Protein AF-A0A089HUB3-F1 (afdb_monomer_lite)

pLDDT: mean 80.92, std 16.19, range [44.31, 98.0]

Sequence (129 aa):
MAYTRGNLAVQQQREPKVNPRYREKTKVITRRTALPVQEKLLYLLTLALFVLVSSVLVWRYAHIYDLNKQAQNLDSEIAKAKKKIAVYQKEKQDLEQQIPAKARSWGWTSPDDEQTIFVPRNVAYTNEK

Structure (mmCIF, N/CA/C/O backbone):
data_AF-A0A089HUB3-F1
#
_entry.id   AF-A0A089HUB3-F1
#
loop_
_atom_site.group_PDB
_atom_site.id
_atom_site.type_symbol
_atom_site.label_atom_id
_atom_site.label_alt_id
_atom_site.label_comp_id
_atom_site.label_asym_id
_atom_site.label_entity_id
_atom_site.label_seq_id
_atom_site.pdbx_PDB_ins_code
_atom_site.Cartn_x
_atom_site.Cartn_y
_atom_site.Cartn_z
_atom_site.occupancy
_atom_site.B_iso_or_equiv
_atom_site.auth_seq_id
_atom_site.auth_comp_id
_atom_site.auth_asym_id
_atom_site.auth_atom_id
_atom_site.pdbx_PDB_model_num
ATOM 1 N N . MET A 1 1 ? -88.141 17.337 79.581 1.00 44.31 1 MET A N 1
ATOM 2 C CA . MET A 1 1 ? -89.441 16.803 79.122 1.00 44.31 1 MET A CA 1
ATOM 3 C C . MET A 1 1 ? -89.558 17.035 77.627 1.00 44.31 1 MET A C 1
ATOM 5 O O . MET A 1 1 ? -89.314 18.147 77.180 1.00 44.31 1 MET A O 1
ATOM 9 N N . ALA A 1 2 ? -89.832 15.968 76.879 1.00 47.94 2 ALA A N 1
ATOM 10 C CA . ALA A 1 2 ? -90.238 16.022 75.477 1.00 47.94 2 ALA A CA 1
ATOM 11 C C . ALA A 1 2 ? -91.769 16.181 75.378 1.00 47.94 2 ALA A C 1
ATOM 13 O O . ALA A 1 2 ? -92.445 16.082 76.401 1.00 47.94 2 ALA A O 1
ATOM 14 N N . TYR A 1 3 ? -92.256 16.332 74.139 1.00 50.41 3 TYR A N 1
ATOM 15 C CA . TYR A 1 3 ? -93.657 16.421 73.685 1.00 50.41 3 TYR A CA 1
ATOM 16 C C . TYR A 1 3 ? -94.234 17.852 73.768 1.00 50.41 3 TYR A C 1
ATOM 18 O O . TYR A 1 3 ? -94.130 18.513 74.786 1.00 50.41 3 TYR A O 1
ATOM 26 N N . THR A 1 4 ? -94.847 18.456 72.748 1.00 49.91 4 THR A N 1
ATOM 27 C CA . THR A 1 4 ? -95.340 17.970 71.451 1.00 49.91 4 THR A CA 1
ATOM 28 C C . THR A 1 4 ? -95.709 19.209 70.644 1.00 49.91 4 THR A C 1
ATOM 30 O O . THR A 1 4 ? -96.543 19.969 71.123 1.00 49.91 4 THR A O 1
ATOM 33 N N . ARG A 1 5 ? -95.188 19.391 69.427 1.00 55.50 5 ARG A N 1
ATOM 34 C CA . ARG A 1 5 ? -95.965 19.951 68.307 1.00 55.50 5 ARG A CA 1
ATOM 35 C C . ARG A 1 5 ? -95.431 19.362 67.010 1.00 55.50 5 ARG A C 1
ATOM 37 O O . ARG A 1 5 ? -94.308 19.637 66.600 1.00 55.50 5 ARG A O 1
ATOM 44 N N . GLY A 1 6 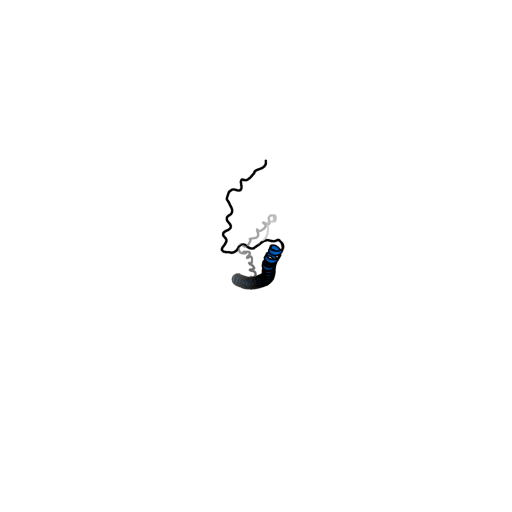? -96.243 18.495 66.415 1.00 64.56 6 GLY A N 1
ATOM 45 C CA . GLY A 1 6 ? -96.045 18.017 65.061 1.00 64.56 6 GLY A CA 1
ATOM 46 C C . GLY A 1 6 ? -96.234 19.157 64.066 1.00 64.56 6 GLY A C 1
ATOM 47 O O . GLY A 1 6 ? -97.264 19.820 64.061 1.00 64.56 6 GLY A O 1
ATOM 48 N N . ASN A 1 7 ? -95.214 19.375 63.245 1.00 60.78 7 ASN A N 1
ATOM 49 C CA . ASN A 1 7 ? -95.321 19.230 61.799 1.00 60.78 7 ASN A CA 1
ATOM 50 C C . ASN A 1 7 ? -93.907 18.911 61.292 1.00 60.78 7 ASN A C 1
ATOM 52 O O . ASN A 1 7 ? -93.035 19.773 61.211 1.00 60.78 7 ASN A O 1
ATOM 56 N N . LEU A 1 8 ? -93.648 17.625 61.066 1.00 60.78 8 LEU A N 1
ATOM 57 C CA . LEU A 1 8 ? -92.333 17.067 60.757 1.00 60.78 8 LEU A CA 1
ATOM 58 C C . LEU A 1 8 ? -92.045 17.178 59.249 1.00 60.78 8 LEU A C 1
ATOM 60 O O . LEU A 1 8 ? -91.864 16.169 58.579 1.00 60.78 8 LEU A O 1
ATOM 64 N N . ALA A 1 9 ? -92.062 18.396 58.702 1.00 62.28 9 ALA A N 1
ATOM 65 C CA . ALA A 1 9 ? -91.938 18.625 57.257 1.00 62.28 9 ALA A CA 1
ATOM 66 C C . ALA A 1 9 ? -90.794 19.569 56.859 1.00 62.28 9 ALA A C 1
ATOM 68 O O . ALA A 1 9 ? -90.838 20.157 55.788 1.00 62.28 9 ALA A O 1
ATOM 69 N N . VAL A 1 10 ? -89.750 19.694 57.683 1.00 60.06 10 VAL A N 1
ATOM 70 C CA . VAL A 1 10 ? -88.441 20.197 57.238 1.00 60.06 10 VAL A CA 1
ATOM 71 C C . VAL A 1 10 ? -87.358 19.470 58.035 1.00 60.06 10 VAL A C 1
ATOM 73 O O . VAL A 1 10 ? -86.896 19.941 59.073 1.00 60.06 10 VAL A O 1
ATOM 76 N N . GLN A 1 11 ? -86.934 18.295 57.569 1.00 58.78 11 GLN A N 1
ATOM 77 C CA . GLN A 1 11 ? -85.575 17.858 57.875 1.00 58.78 11 GLN A CA 1
ATOM 78 C C . GLN A 1 11 ? -84.657 18.751 57.039 1.00 58.78 11 GLN A C 1
ATOM 80 O O . GLN A 1 11 ? -84.498 18.525 55.843 1.00 58.78 11 GLN A O 1
ATOM 85 N N . GLN A 1 12 ? -84.083 19.794 57.644 1.00 58.69 12 GLN A N 1
ATOM 86 C CA . GLN A 1 12 ? -82.904 20.425 57.059 1.00 58.69 12 GLN A CA 1
ATOM 87 C C . GLN A 1 12 ? -81.846 19.326 56.953 1.00 58.69 12 GLN A C 1
ATOM 89 O O . GLN A 1 12 ? -81.347 18.840 57.972 1.00 58.69 12 GLN A O 1
ATOM 94 N N . GLN A 1 13 ? -81.558 18.886 55.726 1.00 60.84 13 GLN A N 1
ATOM 95 C CA . GLN A 1 13 ? -80.387 18.071 55.444 1.00 60.84 13 GLN A CA 1
ATOM 96 C C . GLN A 1 13 ? -79.197 18.814 56.041 1.00 60.84 13 GLN A C 1
ATOM 98 O O . GLN A 1 13 ? -78.878 19.932 55.641 1.00 60.84 13 GLN A O 1
ATOM 103 N N . ARG A 1 14 ? -78.594 18.232 57.079 1.00 60.34 14 ARG A N 1
ATOM 104 C CA . ARG A 1 14 ? -77.342 18.746 57.616 1.00 60.34 14 ARG A CA 1
ATOM 105 C C . ARG A 1 14 ? -76.326 18.638 56.489 1.00 60.34 14 ARG A C 1
ATOM 107 O O . ARG A 1 14 ? -75.947 17.528 56.125 1.00 60.34 14 ARG A O 1
ATOM 114 N N . GLU A 1 15 ? -75.916 19.786 55.960 1.00 64.00 15 GLU A N 1
ATOM 115 C CA . GLU A 1 15 ? -74.696 19.941 55.172 1.00 64.00 15 GLU A CA 1
ATOM 116 C C . GLU A 1 15 ? -73.596 19.090 55.829 1.00 64.00 15 GLU A C 1
ATOM 118 O O . GLU A 1 15 ? -73.304 19.290 57.021 1.00 64.00 15 GLU A O 1
ATOM 123 N N . PRO A 1 16 ? -73.014 18.096 55.136 1.00 60.28 16 PRO A N 1
ATOM 124 C CA . PRO A 1 16 ? -71.896 17.366 55.695 1.00 60.28 16 PRO A CA 1
ATOM 125 C C . PRO A 1 16 ? -70.771 18.377 55.906 1.00 60.28 16 PRO A C 1
ATOM 127 O O . PRO A 1 16 ? -70.222 18.919 54.951 1.00 60.28 16 PRO A O 1
ATOM 130 N N . LYS A 1 17 ? -70.429 18.652 57.172 1.00 60.38 17 LYS A N 1
ATOM 131 C CA . LYS A 1 17 ? -69.210 19.382 57.529 1.00 60.38 17 LYS A CA 1
ATOM 132 C C . LYS A 1 17 ? -68.036 18.607 56.942 1.00 60.38 17 LYS A C 1
ATOM 134 O O . LYS A 1 17 ? -67.548 17.655 57.551 1.00 60.38 17 LYS A O 1
ATOM 139 N N . VAL A 1 18 ? -67.597 19.007 55.752 1.00 62.16 18 VAL A N 1
ATOM 140 C CA . VAL A 1 18 ? -66.344 18.550 55.164 1.00 62.16 18 VAL A CA 1
ATOM 141 C C . VAL A 1 18 ? -65.263 19.002 56.134 1.00 62.16 18 VAL A C 1
ATOM 143 O O . VAL A 1 18 ? -64.970 20.189 56.252 1.00 62.16 18 VAL A O 1
ATOM 146 N N . ASN A 1 19 ? -64.742 18.058 56.918 1.00 61.25 19 ASN A N 1
ATOM 147 C CA . ASN A 1 19 ? -63.645 18.319 57.834 1.00 61.25 19 ASN A CA 1
ATOM 148 C C . ASN A 1 19 ? -62.485 18.910 57.015 1.00 61.25 19 ASN A C 1
ATOM 150 O O . ASN A 1 19 ? -61.916 18.185 56.198 1.00 61.25 19 ASN A O 1
ATOM 154 N N . PRO A 1 20 ? -62.051 20.162 57.251 1.00 59.41 20 PRO A N 1
ATOM 155 C CA . PRO A 1 20 ? -60.973 20.795 56.479 1.00 59.41 20 PRO A CA 1
ATOM 156 C C . PRO A 1 20 ? -59.586 20.191 56.774 1.00 59.41 20 PRO A C 1
ATOM 158 O O . PRO A 1 20 ? -58.554 20.763 56.430 1.00 59.41 20 PRO A O 1
ATOM 161 N N . ARG A 1 21 ? -59.539 19.043 57.460 1.00 60.16 21 ARG A N 1
ATOM 162 C CA . ARG A 1 21 ? -58.319 18.439 57.995 1.00 60.16 21 ARG A CA 1
ATOM 163 C C . ARG A 1 21 ? -57.781 17.285 57.151 1.00 60.16 21 ARG A C 1
ATOM 165 O O . ARG A 1 21 ? -56.672 16.830 57.419 1.00 60.16 21 ARG A O 1
ATOM 172 N N . TYR A 1 22 ? -58.517 16.824 56.139 1.00 64.19 22 TYR A N 1
ATOM 173 C CA . TYR A 1 22 ? -58.018 15.789 55.237 1.00 64.19 22 TYR A CA 1
ATOM 174 C C . TYR A 1 22 ? -57.393 16.427 53.994 1.00 64.19 22 TYR A C 1
ATOM 176 O O . TYR A 1 22 ? -58.086 16.866 53.083 1.00 64.19 22 TYR A O 1
ATOM 184 N N . ARG A 1 23 ? -56.058 16.509 53.980 1.00 68.69 23 ARG A N 1
ATOM 185 C CA . ARG A 1 23 ? -55.288 16.773 52.760 1.00 68.69 23 ARG A CA 1
ATOM 186 C C . ARG A 1 23 ? -54.939 15.432 52.136 1.00 68.69 23 ARG A C 1
ATOM 188 O O . ARG A 1 23 ? -54.157 14.683 52.724 1.00 68.69 23 ARG A O 1
ATOM 195 N N . GLU A 1 24 ? -55.483 15.151 50.959 1.00 71.56 24 GLU A N 1
ATOM 196 C CA . GLU A 1 24 ? -55.027 14.036 50.134 1.00 71.56 24 GLU A CA 1
ATOM 197 C C . GLU A 1 24 ? -53.528 14.210 49.860 1.00 71.56 24 GLU A C 1
ATOM 199 O O . GLU A 1 24 ? -53.096 15.162 49.210 1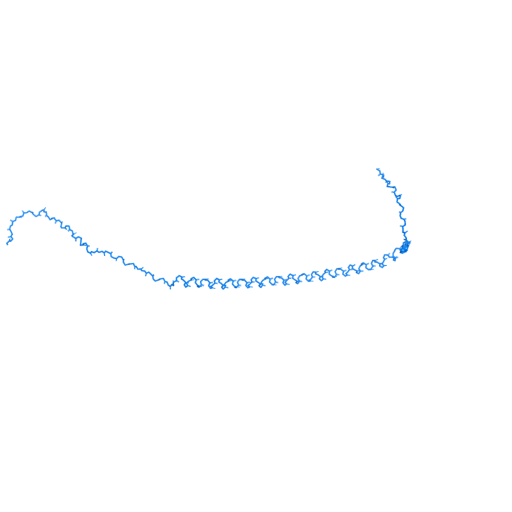.00 71.56 24 GLU A O 1
ATOM 204 N N . LYS A 1 25 ? -52.701 13.326 50.426 1.00 71.25 25 LYS A N 1
ATOM 205 C CA . LYS A 1 25 ? -51.270 13.283 50.122 1.00 71.25 25 LYS A CA 1
ATOM 206 C C . LYS A 1 25 ? -51.047 12.215 49.067 1.00 71.25 25 LYS A C 1
ATOM 208 O O . LYS A 1 25 ? -50.982 11.028 49.380 1.00 71.25 25 LYS A O 1
ATOM 213 N N . THR A 1 26 ? -50.902 12.638 47.819 1.00 78.75 26 THR A N 1
ATOM 214 C CA . THR A 1 26 ? -50.443 11.761 46.741 1.00 78.75 26 THR A CA 1
ATOM 215 C C . THR A 1 26 ? -49.013 11.325 47.042 1.00 78.75 26 THR A C 1
ATOM 217 O O . THR A 1 26 ? -48.081 12.134 47.034 1.00 78.75 26 THR A O 1
ATOM 220 N N . LYS A 1 27 ? -48.828 10.039 47.349 1.00 75.12 27 LYS A N 1
ATOM 221 C CA . LYS A 1 27 ? -47.503 9.454 47.552 1.00 75.12 27 LYS A CA 1
ATOM 222 C C . LYS A 1 27 ? -46.776 9.438 46.210 1.00 75.12 27 LYS A C 1
ATOM 224 O O . LYS A 1 27 ? -47.103 8.637 45.340 1.00 75.12 27 LYS A O 1
ATOM 229 N N . VAL A 1 28 ? -45.787 10.314 46.046 1.00 74.56 28 VAL A N 1
ATOM 230 C CA . VAL A 1 28 ? -44.894 10.280 44.884 1.00 74.56 28 VAL A CA 1
ATOM 231 C C . VAL A 1 28 ? -44.061 9.005 44.987 1.00 74.56 28 VAL A C 1
ATOM 233 O O . VAL A 1 28 ? -43.186 8.884 45.844 1.00 74.56 28 VAL A O 1
ATOM 236 N N . ILE A 1 29 ? -44.371 8.017 44.149 1.00 73.62 29 ILE A N 1
ATOM 237 C CA . ILE A 1 29 ? -43.570 6.799 44.035 1.00 73.62 29 ILE A CA 1
ATOM 238 C C . ILE A 1 29 ? -42.381 7.138 43.136 1.00 73.62 29 ILE A C 1
ATOM 240 O O . ILE A 1 29 ? -42.471 7.059 41.911 1.00 73.62 29 ILE A O 1
ATOM 244 N N . THR A 1 30 ? -41.260 7.535 43.735 1.00 75.06 30 THR A N 1
ATOM 245 C CA . THR A 1 30 ? -39.994 7.637 43.008 1.00 75.06 30 THR A CA 1
ATOM 246 C C . THR A 1 30 ? -39.515 6.222 42.679 1.00 75.06 30 THR A C 1
ATOM 248 O O . THR A 1 30 ? -39.184 5.424 43.558 1.00 75.06 30 THR A O 1
ATOM 251 N N . ARG A 1 31 ? -39.541 5.859 41.392 1.00 74.38 31 ARG A N 1
ATOM 252 C CA . ARG A 1 31 ? -38.959 4.593 40.925 1.00 74.38 31 ARG A CA 1
ATOM 253 C C . ARG A 1 31 ? -37.438 4.671 41.061 1.00 74.38 31 ARG A C 1
ATOM 255 O O . ARG A 1 31 ? -36.843 5.702 40.762 1.00 74.38 31 ARG A O 1
ATOM 262 N N . ARG A 1 32 ? -36.804 3.579 41.495 1.00 69.94 32 ARG A N 1
ATOM 263 C CA . ARG A 1 32 ? -35.340 3.492 41.581 1.00 69.94 32 ARG A CA 1
ATOM 264 C C . ARG A 1 32 ? -34.756 3.485 40.166 1.00 69.94 32 ARG A C 1
ATOM 266 O O . ARG A 1 32 ? -35.019 2.564 39.398 1.00 69.94 32 ARG A O 1
ATOM 273 N N . THR A 1 33 ? -33.983 4.507 39.813 1.00 67.62 33 THR A N 1
ATOM 274 C CA . THR A 1 33 ? -33.140 4.501 38.611 1.00 67.62 33 THR A CA 1
ATOM 275 C C . THR A 1 33 ? -31.991 3.525 38.838 1.00 67.62 33 THR A C 1
ATOM 277 O O . THR A 1 33 ? -31.284 3.648 39.833 1.00 67.62 33 THR A O 1
ATOM 280 N N . ALA A 1 34 ? -31.830 2.539 37.954 1.00 68.69 34 ALA A N 1
ATOM 281 C CA . ALA A 1 34 ? -30.928 1.408 38.180 1.00 68.69 34 ALA A CA 1
ATOM 282 C C . ALA A 1 34 ? -29.437 1.787 38.241 1.00 68.69 34 ALA A C 1
ATOM 284 O O . ALA A 1 34 ? -28.691 1.092 38.916 1.00 68.69 34 ALA A O 1
ATOM 285 N N . LEU A 1 35 ? -29.018 2.878 37.584 1.00 68.00 35 LEU A N 1
ATOM 286 C CA . LEU A 1 35 ? -27.656 3.417 37.649 1.00 68.00 35 LEU A CA 1
ATOM 287 C C . LEU A 1 35 ? -27.673 4.955 37.570 1.00 68.00 35 LEU A C 1
ATOM 289 O O . LEU A 1 35 ? -28.485 5.511 36.818 1.00 68.00 35 LEU A O 1
ATOM 293 N N . PRO A 1 36 ? -26.784 5.651 38.301 1.00 81.44 36 PRO A N 1
ATOM 294 C CA . PRO A 1 36 ? -26.578 7.085 38.141 1.00 81.44 36 PRO A CA 1
ATOM 295 C C . PRO A 1 36 ? -26.056 7.398 36.730 1.00 81.44 36 PRO A C 1
ATOM 297 O O . PRO A 1 36 ? -25.281 6.648 36.137 1.00 81.44 36 PRO A O 1
ATOM 300 N N . VAL A 1 37 ? -26.481 8.535 36.175 1.00 80.94 37 VAL A N 1
ATOM 301 C CA . VAL A 1 37 ? -26.203 8.925 34.776 1.00 80.94 37 VAL A CA 1
ATOM 302 C C . VAL A 1 37 ? -24.699 8.970 34.468 1.00 80.94 37 VAL A C 1
ATOM 304 O O . VAL A 1 37 ? -24.287 8.626 33.364 1.00 80.94 37 VAL A O 1
ATOM 307 N N . GLN A 1 38 ? -23.880 9.340 35.455 1.00 84.12 38 GLN A N 1
ATOM 308 C CA . GLN A 1 38 ? -22.425 9.446 35.324 1.00 84.12 38 GLN A CA 1
ATOM 309 C C . GLN A 1 38 ? -21.761 8.097 35.013 1.00 84.12 38 GLN A C 1
ATOM 311 O O . GLN A 1 38 ? -20.947 8.013 34.095 1.00 84.12 38 GLN A O 1
ATOM 316 N N . GLU A 1 39 ? -22.149 7.029 35.712 1.00 87.75 39 GLU A N 1
ATOM 317 C CA . GLU A 1 39 ? -21.591 5.688 35.489 1.00 87.75 39 GLU A CA 1
ATOM 318 C C . GLU A 1 39 ? -21.970 5.160 34.103 1.00 87.75 39 GLU A C 1
ATOM 320 O O . GLU A 1 39 ? -21.123 4.655 33.368 1.00 87.75 39 GLU A O 1
ATOM 325 N N . LYS A 1 40 ? -23.225 5.364 33.685 1.00 88.44 40 LYS A N 1
ATOM 326 C CA . LYS A 1 40 ? -23.689 4.977 32.345 1.00 88.44 40 LYS A CA 1
ATOM 327 C C . LYS A 1 40 ? -22.895 5.672 31.231 1.00 88.44 40 LYS A C 1
ATOM 329 O O . LYS A 1 40 ? -22.584 5.041 30.223 1.00 88.44 40 LYS A O 1
ATOM 334 N N . LEU A 1 41 ? -22.567 6.953 31.402 1.00 91.50 41 LEU A N 1
ATOM 335 C CA . LEU A 1 41 ? -21.767 7.709 30.434 1.00 91.50 41 LEU A CA 1
ATOM 336 C C . LEU A 1 41 ? -20.322 7.210 30.368 1.00 91.50 41 LEU A C 1
ATOM 338 O O . LEU A 1 41 ? -19.790 7.066 29.268 1.00 91.50 41 LEU A O 1
ATOM 342 N N . LEU A 1 42 ? -19.713 6.892 31.514 1.00 92.56 42 LEU A N 1
ATOM 343 C CA . LEU A 1 42 ? -18.365 6.320 31.556 1.00 92.56 42 LEU A CA 1
ATOM 344 C C . LEU A 1 42 ? -18.296 4.985 30.807 1.00 92.56 42 LEU A C 1
ATOM 346 O O . LEU A 1 42 ? -17.382 4.793 30.011 1.00 92.56 42 LEU A O 1
ATOM 350 N N . TYR A 1 43 ? -19.285 4.103 30.978 1.00 93.31 43 TYR A N 1
ATOM 351 C CA . TYR A 1 43 ? -19.334 2.836 30.238 1.00 93.31 43 TYR A CA 1
ATOM 352 C C . TYR A 1 43 ? -19.516 3.018 28.727 1.00 93.31 43 TYR A C 1
ATOM 354 O O . TYR A 1 43 ? -18.913 2.294 27.936 1.00 93.31 43 TYR A O 1
ATOM 362 N N . LEU A 1 44 ? -20.329 3.987 28.302 1.00 93.62 44 LEU A N 1
ATOM 363 C CA . LEU A 1 44 ? -20.482 4.284 26.876 1.00 93.62 44 LEU A CA 1
ATOM 364 C C . LEU A 1 44 ? -19.199 4.868 26.280 1.00 93.62 44 LEU A C 1
ATOM 366 O O . LEU A 1 44 ? -18.842 4.525 25.155 1.00 93.62 44 LEU A O 1
ATOM 370 N N . LEU A 1 45 ? -18.490 5.708 27.034 1.00 95.44 45 LEU A N 1
ATOM 371 C CA . LEU A 1 45 ? -17.222 6.284 26.603 1.00 95.44 45 LEU A CA 1
ATOM 372 C C . LEU A 1 45 ? -16.132 5.217 26.468 1.00 95.44 45 LEU A C 1
ATOM 374 O O . LEU A 1 45 ? -15.420 5.215 25.466 1.00 95.44 45 LEU A O 1
ATOM 378 N N . THR A 1 46 ? -16.012 4.291 27.423 1.00 95.62 46 THR A N 1
ATOM 379 C CA . THR A 1 46 ? -15.018 3.210 27.331 1.00 95.62 46 THR A CA 1
ATOM 380 C C . THR A 1 46 ? -15.317 2.267 26.171 1.00 95.62 46 THR A C 1
ATOM 382 O O . THR A 1 46 ? -14.398 1.909 25.433 1.00 95.62 46 THR A O 1
ATOM 385 N N . LEU A 1 47 ? -16.590 1.926 25.945 1.00 96.75 47 LEU A N 1
ATOM 386 C CA . LEU A 1 47 ? -16.998 1.133 24.786 1.00 96.75 47 LEU A CA 1
ATOM 387 C C . LEU A 1 47 ? -16.689 1.860 23.471 1.00 96.75 47 LEU A C 1
ATOM 389 O O . LEU A 1 47 ? -16.133 1.259 22.554 1.00 96.75 47 LEU A O 1
ATOM 393 N N . ALA A 1 48 ? -17.007 3.153 23.381 1.00 97.06 48 ALA A N 1
ATOM 394 C CA . ALA A 1 48 ? -16.721 3.953 22.195 1.00 97.06 48 ALA A CA 1
ATOM 395 C C . ALA A 1 48 ? -15.215 4.021 21.914 1.00 97.06 48 ALA A C 1
ATOM 397 O O . ALA A 1 48 ? -14.796 3.817 20.776 1.00 97.06 48 ALA A O 1
ATOM 398 N N . LEU A 1 49 ? -14.400 4.245 22.948 1.00 97.50 49 LEU A N 1
ATOM 399 C CA . LEU A 1 49 ? -12.945 4.287 22.829 1.00 97.50 49 LEU A CA 1
ATOM 400 C C . LEU A 1 49 ? -12.397 2.937 22.356 1.00 97.50 49 LEU A C 1
ATOM 402 O O . LEU A 1 49 ? -11.580 2.901 21.438 1.00 97.50 49 LEU A O 1
ATOM 406 N N . PHE A 1 50 ? -12.901 1.832 22.909 1.00 97.38 50 PHE A N 1
ATOM 407 C CA . PHE A 1 50 ? -12.520 0.489 22.481 1.00 97.38 50 PHE A CA 1
ATOM 408 C C . PHE A 1 50 ? -12.829 0.250 20.997 1.00 97.38 50 PHE A C 1
ATOM 410 O O . PHE A 1 50 ? -11.939 -0.131 20.237 1.00 97.38 50 PHE A O 1
ATOM 417 N N . VAL A 1 51 ? -14.054 0.554 20.556 1.00 97.81 51 VAL A N 1
ATOM 418 C CA . VAL A 1 51 ? -14.462 0.401 19.148 1.00 97.81 51 VAL A CA 1
ATOM 419 C C . VAL A 1 51 ? -13.629 1.291 18.222 1.00 97.81 51 VAL A C 1
ATOM 421 O O . VAL A 1 51 ? -13.233 0.851 17.143 1.00 97.81 51 VAL A O 1
ATOM 424 N N . LEU A 1 52 ? -13.323 2.522 18.638 1.00 98.00 52 LEU A N 1
ATOM 425 C CA . LEU A 1 52 ? -12.514 3.457 17.856 1.00 98.00 52 LEU A CA 1
ATOM 426 C C . LEU A 1 52 ? -11.091 2.913 17.666 1.00 98.00 52 LEU A C 1
ATOM 428 O O . LEU A 1 52 ? -10.604 2.849 16.537 1.00 98.00 52 LEU A O 1
ATOM 432 N N . VAL A 1 53 ? -10.458 2.439 18.743 1.00 97.81 53 VAL A N 1
ATOM 433 C CA . VAL A 1 53 ? -9.125 1.818 18.680 1.00 97.81 53 VAL A CA 1
ATOM 434 C C . VAL A 1 53 ? -9.142 0.581 17.781 1.00 97.81 53 VAL A C 1
ATOM 436 O O . VAL A 1 53 ? -8.295 0.466 16.894 1.00 97.81 53 VAL A O 1
ATOM 439 N N . SER A 1 54 ? -10.123 -0.312 17.941 1.00 97.38 54 SER A N 1
ATOM 440 C CA . SER A 1 54 ? -10.259 -1.493 17.082 1.00 97.38 54 SER A CA 1
ATOM 441 C C . SER A 1 54 ? -10.436 -1.122 15.606 1.00 97.38 54 SER A C 1
ATOM 443 O O . SER A 1 54 ? -9.789 -1.717 14.746 1.00 97.38 54 SER A O 1
ATOM 445 N N . SER A 1 55 ? -11.253 -0.111 15.304 1.00 97.25 55 SER A N 1
ATOM 446 C CA . SER A 1 55 ? -11.480 0.366 13.935 1.00 97.25 55 SER A CA 1
ATOM 447 C C . SER A 1 55 ? -10.201 0.926 13.303 1.00 97.25 55 SER A C 1
ATOM 449 O O . SER A 1 55 ? -9.839 0.551 12.186 1.00 97.25 55 SER A O 1
ATOM 451 N N . VAL A 1 56 ? -9.457 1.756 14.043 1.00 97.31 56 VAL A N 1
ATOM 452 C CA . VAL A 1 56 ? -8.184 2.325 13.572 1.00 97.31 56 VAL A CA 1
ATOM 453 C C . VAL A 1 56 ? -7.155 1.232 13.300 1.00 97.31 56 VAL A C 1
ATOM 455 O O . VAL A 1 56 ? -6.453 1.303 12.290 1.00 97.31 56 VAL A O 1
ATOM 458 N N . LEU A 1 57 ? -7.077 0.209 14.157 1.00 96.69 57 LEU A N 1
ATOM 459 C CA . LEU A 1 57 ? -6.179 -0.926 13.938 1.00 96.69 57 LEU A CA 1
ATOM 460 C C . LEU A 1 57 ? -6.525 -1.659 12.641 1.00 96.69 57 LEU A C 1
ATOM 462 O O . LEU A 1 57 ? -5.653 -1.822 11.789 1.00 96.69 57 LEU A O 1
ATOM 466 N N . VAL A 1 58 ? -7.790 -2.044 12.449 1.00 96.56 58 VAL A N 1
ATOM 467 C CA . VAL A 1 58 ? -8.223 -2.750 11.231 1.00 96.56 58 VAL A CA 1
ATOM 468 C C . VAL A 1 58 ? -7.953 -1.908 9.982 1.00 96.56 58 VAL A C 1
ATOM 470 O O . VAL A 1 58 ? -7.400 -2.424 9.010 1.00 96.56 58 VAL A O 1
ATOM 473 N N . TRP A 1 59 ? -8.266 -0.610 10.013 1.00 97.00 59 TRP A N 1
ATOM 474 C CA . TRP A 1 59 ? -8.006 0.288 8.886 1.00 97.00 59 TRP A CA 1
ATOM 475 C C . TRP A 1 59 ? -6.511 0.388 8.555 1.00 97.00 59 TRP A C 1
ATOM 477 O O . TRP A 1 59 ? -6.127 0.295 7.387 1.00 97.00 59 TRP A O 1
ATOM 487 N N . ARG A 1 60 ? -5.650 0.500 9.575 1.00 96.69 60 ARG A N 1
ATOM 488 C CA . ARG A 1 60 ? -4.190 0.505 9.394 1.00 96.69 60 ARG A CA 1
ATOM 489 C C . ARG A 1 60 ? -3.687 -0.791 8.767 1.00 96.69 60 ARG A C 1
ATOM 491 O O . ARG A 1 60 ? -2.892 -0.725 7.831 1.00 96.69 60 ARG A O 1
ATOM 498 N N . TYR A 1 61 ? -4.157 -1.945 9.235 1.00 95.56 61 TYR A N 1
ATOM 499 C CA . TYR A 1 61 ? -3.754 -3.237 8.673 1.00 95.56 61 TYR A CA 1
ATOM 500 C C . TYR A 1 61 ? -4.218 -3.413 7.225 1.00 95.56 61 TYR A C 1
ATOM 502 O O . TYR A 1 61 ? -3.427 -3.845 6.387 1.00 95.56 61 TYR A O 1
ATOM 510 N N . ALA A 1 62 ? -5.454 -3.023 6.910 1.00 95.19 62 ALA A N 1
ATOM 511 C CA . ALA A 1 62 ? -5.966 -3.065 5.542 1.00 95.19 62 ALA A CA 1
ATOM 512 C C . ALA A 1 62 ? -5.134 -2.182 4.596 1.00 95.19 62 ALA A C 1
ATOM 514 O O . ALA A 1 62 ? -4.767 -2.618 3.506 1.00 95.19 62 ALA A O 1
ATOM 515 N N . HIS A 1 63 ? -4.770 -0.975 5.035 1.00 95.19 63 HIS A N 1
ATOM 516 C CA . HIS A 1 63 ? -3.951 -0.056 4.245 1.00 95.19 63 HIS A CA 1
ATOM 517 C C . HIS A 1 63 ? -2.535 -0.595 3.990 1.00 95.19 63 HIS A C 1
ATOM 519 O O . HIS A 1 63 ? -2.024 -0.500 2.878 1.00 95.19 63 HIS A O 1
ATOM 525 N N . ILE A 1 64 ? -1.893 -1.186 5.003 1.00 94.94 64 ILE A N 1
ATOM 526 C CA . ILE A 1 64 ? -0.561 -1.797 4.845 1.00 94.94 64 ILE A CA 1
ATOM 527 C C . ILE A 1 64 ? -0.617 -2.972 3.865 1.00 94.94 64 ILE A C 1
ATOM 529 O O . ILE A 1 64 ? 0.276 -3.127 3.032 1.00 94.94 64 ILE A O 1
ATOM 533 N N . TYR A 1 65 ? -1.666 -3.791 3.945 1.00 95.81 65 TYR A N 1
ATOM 534 C CA . TYR A 1 65 ? -1.850 -4.904 3.020 1.00 95.81 65 TYR A CA 1
ATOM 535 C C . TYR A 1 65 ? -1.988 -4.422 1.573 1.00 95.81 65 TYR A C 1
ATOM 537 O O . TYR A 1 65 ? -1.328 -4.960 0.681 1.00 95.81 65 TYR A O 1
ATOM 545 N N . ASP A 1 66 ? -2.800 -3.389 1.346 1.00 95.19 66 ASP A N 1
ATOM 546 C CA . ASP A 1 66 ? -2.993 -2.840 0.008 1.00 95.19 66 ASP A CA 1
ATOM 547 C C . ASP A 1 66 ? -1.695 -2.238 -0.550 1.00 95.19 66 ASP A C 1
ATOM 549 O O . ASP A 1 66 ? -1.298 -2.560 -1.669 1.00 95.19 66 ASP A O 1
ATOM 553 N N . LEU A 1 67 ? -0.952 -1.480 0.265 1.00 96.19 67 LEU A N 1
ATOM 554 C CA . LEU A 1 67 ? 0.363 -0.956 -0.120 1.00 96.19 67 LEU A CA 1
ATOM 555 C C . LEU A 1 67 ? 1.347 -2.063 -0.511 1.00 96.19 67 LEU A C 1
ATOM 557 O O . LEU A 1 67 ? 2.017 -1.955 -1.537 1.00 96.19 67 LEU A O 1
ATOM 561 N N . ASN A 1 68 ? 1.423 -3.143 0.269 1.00 96.50 68 ASN A N 1
ATOM 562 C CA . ASN A 1 68 ? 2.304 -4.267 -0.052 1.00 96.50 68 ASN A CA 1
ATOM 563 C C . ASN A 1 68 ? 1.918 -4.932 -1.376 1.00 96.50 68 ASN A C 1
ATOM 565 O O . ASN A 1 68 ? 2.787 -5.309 -2.162 1.00 96.50 68 ASN A O 1
ATOM 569 N N . LYS A 1 69 ? 0.617 -5.060 -1.645 1.00 96.62 69 LYS A N 1
ATOM 570 C CA . LYS A 1 69 ? 0.126 -5.621 -2.904 1.00 96.62 69 LYS A CA 1
ATOM 571 C C . LYS A 1 69 ? 0.442 -4.707 -4.088 1.00 96.62 69 LYS A C 1
ATOM 573 O O . LYS A 1 69 ? 0.874 -5.193 -5.133 1.00 96.62 69 LYS A O 1
ATOM 578 N N . GLN A 1 70 ? 0.269 -3.396 -3.926 1.00 96.69 70 GLN A N 1
ATOM 579 C CA . GLN A 1 70 ? 0.643 -2.406 -4.937 1.00 96.69 70 GLN A CA 1
ATOM 580 C C . GLN A 1 70 ? 2.150 -2.446 -5.224 1.00 96.69 70 GLN A C 1
ATOM 582 O O . GLN A 1 70 ? 2.537 -2.469 -6.390 1.00 96.69 70 GLN A O 1
ATOM 587 N N . ALA A 1 71 ? 2.989 -2.548 -4.188 1.00 96.31 71 ALA A N 1
ATOM 588 C CA . ALA A 1 71 ? 4.436 -2.682 -4.339 1.00 96.31 71 ALA A CA 1
ATOM 589 C C . ALA A 1 71 ? 4.817 -3.945 -5.132 1.00 96.31 71 ALA A C 1
ATOM 591 O O . ALA A 1 71 ? 5.558 -3.855 -6.106 1.00 96.31 71 ALA A O 1
ATOM 592 N N . GLN A 1 72 ? 4.234 -5.102 -4.798 1.00 96.38 72 GLN A N 1
ATOM 593 C CA . GLN A 1 72 ? 4.477 -6.351 -5.536 1.00 96.38 72 GLN A CA 1
ATOM 594 C C . GLN A 1 72 ? 4.055 -6.261 -7.008 1.00 96.38 72 GLN A C 1
ATOM 596 O O . GLN A 1 72 ? 4.762 -6.739 -7.900 1.00 96.38 72 GLN A O 1
ATOM 601 N N . ASN A 1 73 ? 2.905 -5.641 -7.279 1.00 97.31 73 ASN A N 1
ATOM 602 C CA . ASN A 1 73 ? 2.442 -5.428 -8.646 1.00 97.31 73 ASN A CA 1
ATOM 603 C C . ASN A 1 73 ? 3.413 -4.529 -9.418 1.00 97.31 73 ASN A C 1
ATOM 605 O O . ASN A 1 73 ? 3.797 -4.876 -10.538 1.00 97.31 73 ASN A O 1
ATOM 609 N N . LEU A 1 74 ? 3.852 -3.431 -8.801 1.00 97.44 74 LEU A N 1
ATOM 610 C CA . LEU A 1 74 ? 4.794 -2.492 -9.398 1.00 97.44 74 LEU A CA 1
ATOM 611 C C . LEU A 1 74 ? 6.152 -3.151 -9.670 1.00 97.44 74 LEU A C 1
ATOM 613 O O . LEU A 1 74 ? 6.689 -3.007 -10.767 1.00 97.44 74 LEU A O 1
ATOM 617 N N . ASP A 1 75 ? 6.668 -3.955 -8.740 1.00 97.12 75 ASP A N 1
ATOM 618 C CA . ASP A 1 75 ? 7.902 -4.725 -8.934 1.00 97.12 75 ASP A CA 1
ATOM 619 C C . ASP A 1 75 ? 7.788 -5.684 -10.125 1.00 97.12 75 ASP A C 1
ATOM 621 O O . ASP A 1 75 ? 8.706 -5.798 -10.947 1.00 97.12 75 ASP A O 1
ATOM 625 N N . SER A 1 76 ? 6.635 -6.344 -10.269 1.00 97.25 76 SER A N 1
ATOM 626 C CA . SER A 1 76 ? 6.372 -7.231 -11.404 1.00 97.25 76 SER A CA 1
ATOM 627 C C . SER A 1 76 ? 6.350 -6.472 -12.737 1.00 97.25 76 SER A C 1
ATOM 629 O O . SER A 1 76 ? 6.844 -6.971 -13.755 1.00 97.25 76 SER A O 1
ATOM 631 N N . GLU A 1 77 ? 5.807 -5.256 -12.741 1.00 97.56 77 GLU A N 1
ATOM 632 C CA . GLU A 1 77 ? 5.734 -4.401 -13.919 1.00 97.56 77 GLU A CA 1
ATOM 633 C C . GLU A 1 77 ? 7.114 -3.856 -14.293 1.00 97.56 77 GLU A C 1
ATOM 635 O O . GLU A 1 77 ? 7.513 -3.950 -15.457 1.00 97.56 77 GLU A O 1
ATOM 640 N N . ILE A 1 78 ? 7.899 -3.418 -13.307 1.00 97.44 78 ILE A N 1
ATOM 641 C CA . ILE A 1 78 ? 9.298 -3.014 -13.484 1.00 97.44 78 ILE A CA 1
ATOM 642 C C . ILE A 1 78 ? 10.116 -4.173 -14.062 1.00 97.44 78 ILE A C 1
ATOM 644 O O . ILE A 1 78 ? 10.883 -3.979 -15.008 1.00 97.44 78 ILE A O 1
ATOM 648 N N . ALA A 1 79 ? 9.946 -5.393 -13.548 1.00 97.38 79 ALA A N 1
ATOM 649 C CA . ALA A 1 79 ? 10.643 -6.567 -14.068 1.00 97.38 79 ALA A CA 1
ATOM 650 C C . ALA A 1 79 ? 10.273 -6.853 -15.535 1.00 97.38 79 ALA A C 1
ATOM 652 O O . ALA A 1 79 ? 11.151 -7.148 -16.353 1.00 97.38 79 ALA A O 1
ATOM 653 N N . LYS A 1 80 ? 8.990 -6.726 -15.901 1.00 97.62 80 LYS A N 1
ATOM 654 C CA . LYS A 1 80 ? 8.536 -6.851 -17.298 1.00 97.62 80 LYS A CA 1
ATOM 655 C C . LYS A 1 80 ? 9.122 -5.749 -18.182 1.00 97.62 80 LYS A C 1
ATOM 657 O O . LYS A 1 80 ? 9.596 -6.047 -19.277 1.00 97.62 80 LYS A O 1
ATOM 662 N N . ALA A 1 81 ? 9.123 -4.502 -17.718 1.00 97.19 81 ALA A N 1
ATOM 663 C CA . ALA A 1 81 ? 9.680 -3.369 -18.452 1.00 97.19 81 ALA A CA 1
ATOM 664 C C . ALA A 1 81 ? 11.187 -3.537 -18.691 1.00 97.19 81 ALA A C 1
ATOM 666 O O . ALA A 1 81 ? 11.644 -3.399 -19.823 1.00 97.19 81 ALA A O 1
ATOM 667 N N . LYS A 1 82 ? 11.949 -3.946 -17.668 1.00 97.12 82 LYS A N 1
ATOM 668 C CA . LYS A 1 82 ? 13.385 -4.251 -17.794 1.00 97.12 82 LYS A CA 1
ATOM 669 C C . LYS A 1 82 ? 13.659 -5.338 -18.832 1.00 97.12 82 LYS A C 1
ATOM 671 O O . LYS A 1 82 ? 14.572 -5.187 -19.638 1.00 97.12 82 LYS A O 1
ATOM 676 N N . LYS A 1 83 ? 12.848 -6.402 -18.864 1.00 97.31 83 LYS A N 1
ATOM 677 C CA . LYS A 1 83 ? 12.957 -7.445 -19.899 1.00 97.31 83 LYS A CA 1
ATOM 678 C C . LYS A 1 83 ? 12.738 -6.879 -21.302 1.00 97.31 83 LYS A C 1
ATOM 680 O O . LYS A 1 83 ? 13.530 -7.171 -22.188 1.00 97.31 83 LYS A O 1
ATOM 685 N N . LYS A 1 84 ? 11.708 -6.048 -21.497 1.00 97.44 84 LYS A N 1
ATOM 686 C CA . LYS A 1 84 ? 11.454 -5.391 -22.793 1.00 97.44 84 LYS A CA 1
ATOM 687 C C . LYS A 1 84 ? 12.621 -4.498 -23.213 1.00 97.44 84 LYS A C 1
ATOM 689 O O . LYS A 1 84 ? 13.056 -4.580 -24.352 1.00 97.44 84 LYS A O 1
ATOM 694 N N . ILE A 1 85 ? 13.165 -3.707 -22.288 1.00 97.19 85 ILE A N 1
ATOM 695 C CA . ILE A 1 85 ? 14.337 -2.860 -22.550 1.00 97.19 85 ILE A CA 1
ATOM 696 C C . ILE A 1 85 ? 15.530 -3.709 -22.996 1.00 97.19 85 ILE A C 1
ATOM 698 O O . ILE A 1 85 ? 16.167 -3.374 -23.988 1.00 97.19 85 ILE A O 1
ATOM 702 N N . ALA A 1 86 ? 15.808 -4.822 -22.314 1.00 96.94 86 ALA A N 1
ATOM 703 C CA . ALA A 1 86 ? 16.899 -5.717 -22.694 1.00 96.94 86 ALA A CA 1
ATOM 704 C C . ALA A 1 86 ? 16.699 -6.322 -24.097 1.00 96.94 86 ALA A C 1
ATOM 706 O O . ALA A 1 86 ? 17.652 -6.415 -24.868 1.00 96.94 86 ALA A O 1
ATOM 707 N N . VAL A 1 87 ? 15.462 -6.693 -24.449 1.00 97.25 87 VAL A N 1
ATOM 708 C CA . VAL A 1 87 ? 15.125 -7.170 -25.801 1.00 97.25 87 VAL A CA 1
ATOM 709 C C . VAL A 1 87 ? 15.381 -6.077 -26.838 1.00 97.25 87 VAL A C 1
ATOM 711 O O . VAL A 1 87 ? 16.107 -6.322 -27.794 1.00 97.25 87 VAL A O 1
ATOM 714 N N . TYR A 1 88 ? 14.882 -4.860 -26.616 1.00 97.06 88 TYR A N 1
ATOM 715 C CA . TYR A 1 88 ? 15.090 -3.748 -27.547 1.00 97.06 88 TYR A CA 1
ATOM 716 C C . TYR A 1 88 ? 16.558 -3.340 -27.677 1.00 97.06 88 TYR A C 1
ATOM 718 O O . TYR A 1 88 ? 17.002 -2.983 -28.762 1.00 97.06 88 TYR A O 1
ATOM 726 N N . GLN A 1 89 ? 17.338 -3.415 -26.597 1.00 96.19 89 GLN A N 1
ATOM 727 C CA . GLN A 1 89 ? 18.782 -3.184 -26.658 1.00 96.19 89 GLN A CA 1
ATOM 728 C C . GLN A 1 89 ? 19.481 -4.235 -27.522 1.00 96.19 89 GLN A C 1
ATOM 730 O O . GLN A 1 89 ? 20.333 -3.883 -28.334 1.00 96.19 89 GLN A O 1
ATOM 735 N N . LYS A 1 90 ? 19.088 -5.507 -27.390 1.00 96.38 90 LYS A N 1
ATOM 736 C CA . LYS A 1 90 ? 19.610 -6.585 -28.232 1.00 96.38 90 LYS A CA 1
ATOM 737 C C . LYS A 1 90 ? 19.226 -6.388 -29.699 1.00 96.38 90 LYS A C 1
ATOM 739 O O . LYS A 1 90 ? 20.092 -6.499 -30.557 1.00 96.38 90 LYS A O 1
ATOM 744 N N . GLU A 1 91 ? 17.959 -6.090 -29.984 1.00 95.06 91 GLU A N 1
ATOM 745 C CA . GLU A 1 91 ? 17.487 -5.815 -31.348 1.00 95.06 91 GLU A CA 1
ATOM 746 C C . GLU A 1 91 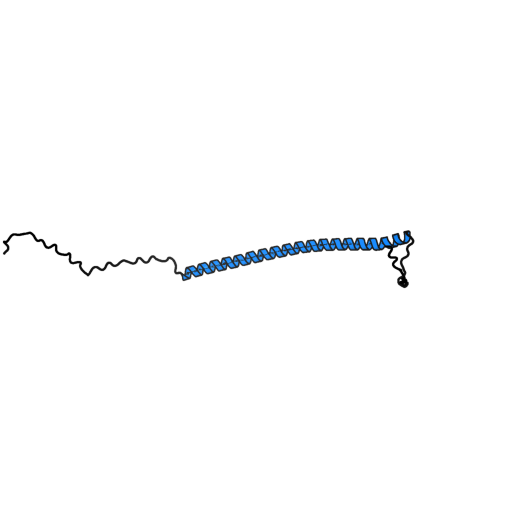? 18.236 -4.631 -31.955 1.00 95.06 91 GLU A C 1
ATOM 748 O O . GLU A 1 91 ? 18.730 -4.728 -33.072 1.00 95.06 91 GLU A O 1
ATOM 753 N N . LYS A 1 92 ? 18.408 -3.542 -31.200 1.00 95.81 92 LYS A N 1
ATOM 754 C CA . LYS A 1 92 ? 19.200 -2.392 -31.638 1.00 95.81 92 LYS A CA 1
ATOM 755 C C . LYS A 1 92 ? 20.626 -2.805 -32.011 1.00 95.81 92 LYS A C 1
ATOM 757 O O . LYS A 1 92 ? 21.090 -2.430 -33.081 1.00 95.81 92 LYS A O 1
ATOM 762 N N . GLN A 1 93 ? 21.299 -3.577 -31.159 1.00 94.12 93 GLN A N 1
ATOM 763 C CA . GLN A 1 93 ? 22.664 -4.040 -31.419 1.00 94.12 93 GLN A CA 1
ATOM 764 C C . GLN A 1 93 ? 22.739 -4.946 -32.659 1.00 94.12 93 GLN A C 1
ATOM 766 O O . GLN A 1 93 ? 23.670 -4.831 -33.452 1.00 94.12 93 GLN A O 1
ATOM 771 N N . ASP A 1 94 ? 21.760 -5.831 -32.839 1.00 94.62 94 ASP A N 1
ATOM 772 C CA . ASP A 1 94 ? 21.670 -6.706 -34.010 1.00 94.62 94 ASP A CA 1
ATOM 773 C C . ASP A 1 94 ? 21.462 -5.886 -35.296 1.00 94.62 94 ASP A C 1
ATOM 775 O O . ASP A 1 94 ? 22.171 -6.064 -36.286 1.00 94.62 94 ASP A O 1
ATOM 779 N N . LEU A 1 95 ? 20.571 -4.890 -35.256 1.00 93.38 95 LEU A N 1
ATOM 780 C CA . LEU A 1 95 ? 20.366 -3.954 -36.361 1.00 93.38 95 LEU A CA 1
ATOM 781 C C . LEU A 1 95 ? 21.631 -3.136 -36.660 1.00 93.38 95 LEU A C 1
ATOM 783 O O . LEU A 1 95 ? 22.006 -3.018 -37.824 1.00 93.38 95 LEU A O 1
ATOM 787 N N . GLU A 1 96 ? 22.314 -2.606 -35.643 1.00 90.62 96 GLU A N 1
ATOM 788 C CA . GLU A 1 96 ? 23.575 -1.865 -35.808 1.00 90.62 96 GLU A CA 1
ATOM 789 C C . GLU A 1 96 ? 24.662 -2.708 -36.492 1.00 90.62 96 GLU A C 1
ATOM 791 O O . GLU A 1 96 ? 25.478 -2.162 -37.233 1.00 90.62 96 GLU A O 1
ATOM 796 N N . GLN A 1 97 ? 24.658 -4.031 -36.310 1.00 89.06 97 GLN A N 1
ATOM 797 C CA . GLN A 1 97 ? 25.578 -4.941 -36.999 1.00 89.06 97 GLN A CA 1
ATOM 798 C C . GLN A 1 97 ? 25.120 -5.281 -38.425 1.00 89.06 97 GLN A C 1
ATOM 800 O O . GLN A 1 97 ? 25.940 -5.352 -39.344 1.00 89.06 97 GLN A O 1
ATOM 805 N N . GLN A 1 98 ? 23.817 -5.473 -38.638 1.00 90.62 98 GLN A N 1
ATOM 806 C CA . GLN A 1 98 ? 23.266 -5.866 -39.939 1.00 90.62 98 GLN A CA 1
ATOM 807 C C . GLN A 1 98 ? 23.222 -4.714 -40.951 1.00 90.62 98 GLN A C 1
ATOM 809 O O . GLN A 1 98 ? 23.466 -4.932 -42.141 1.00 90.62 98 GLN A O 1
ATOM 814 N N . ILE A 1 99 ? 22.930 -3.491 -40.501 1.00 89.56 99 ILE A N 1
ATOM 815 C CA . ILE A 1 99 ? 22.838 -2.295 -41.351 1.00 89.56 99 ILE A CA 1
ATOM 816 C C . ILE A 1 99 ? 24.118 -2.059 -42.172 1.00 89.56 99 ILE A C 1
ATOM 818 O O . ILE A 1 99 ? 23.998 -1.977 -43.394 1.00 89.56 99 ILE A O 1
ATOM 822 N N . PRO A 1 100 ? 25.336 -1.991 -41.597 1.00 86.62 100 PRO A N 1
ATOM 823 C CA . PRO A 1 100 ? 26.547 -1.741 -42.378 1.00 86.62 100 PRO A CA 1
ATOM 824 C C . PRO A 1 100 ? 26.854 -2.884 -43.351 1.00 86.62 100 PRO A C 1
ATOM 826 O O . PRO A 1 100 ? 27.293 -2.632 -44.473 1.00 86.62 100 PRO A O 1
ATOM 829 N N . ALA A 1 101 ? 26.587 -4.137 -42.967 1.00 86.19 101 ALA A N 1
ATOM 830 C CA . ALA A 1 101 ? 26.767 -5.287 -43.852 1.00 86.19 101 ALA A CA 1
ATOM 831 C C . ALA A 1 101 ? 25.833 -5.220 -45.074 1.00 86.19 101 ALA A C 1
ATOM 833 O O . ALA A 1 101 ? 26.268 -5.448 -46.205 1.00 86.19 101 ALA A O 1
ATOM 834 N N . LYS A 1 102 ? 24.565 -4.849 -44.862 1.00 87.75 102 LYS A N 1
ATOM 835 C CA . LYS A 1 102 ? 23.563 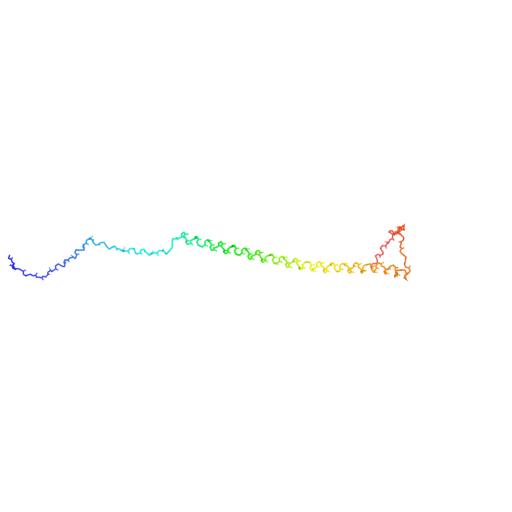-4.700 -45.927 1.00 87.75 102 LYS A CA 1
ATOM 836 C C . LYS A 1 102 ? 23.769 -3.436 -46.770 1.00 87.75 102 LYS A C 1
ATOM 838 O O . LYS A 1 102 ? 23.558 -3.459 -47.974 1.00 87.75 102 LYS A O 1
ATOM 843 N N . ALA A 1 103 ? 24.232 -2.346 -46.167 1.00 85.81 103 ALA A N 1
ATOM 844 C CA . ALA A 1 103 ? 24.586 -1.123 -46.884 1.00 85.81 103 ALA A CA 1
ATOM 845 C C . ALA A 1 103 ? 25.746 -1.371 -47.865 1.00 85.81 103 ALA A C 1
ATOM 847 O O . ALA A 1 103 ? 25.663 -0.979 -49.030 1.00 85.81 103 ALA A O 1
ATOM 848 N N . ARG A 1 104 ? 26.776 -2.117 -47.43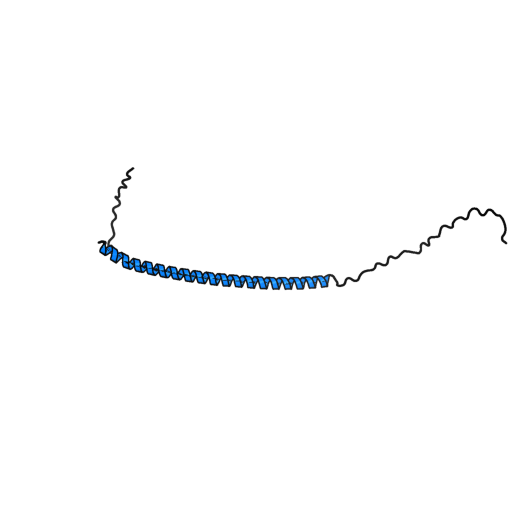6 1.00 85.69 104 ARG A N 1
ATOM 849 C CA . ARG A 1 104 ? 27.900 -2.518 -48.299 1.00 85.69 104 ARG A CA 1
ATOM 850 C C . ARG A 1 104 ? 27.459 -3.378 -49.483 1.00 85.69 104 ARG A C 1
ATOM 852 O O . ARG A 1 104 ? 27.957 -3.170 -50.584 1.00 85.69 104 ARG A O 1
ATOM 859 N N . SER A 1 105 ? 26.521 -4.312 -49.293 1.00 87.88 105 SER A N 1
ATOM 860 C CA . SER A 1 105 ? 26.029 -5.148 -50.403 1.00 87.88 105 SER A CA 1
ATOM 861 C C . SER A 1 105 ? 25.247 -4.357 -51.454 1.00 87.88 105 SER A C 1
ATOM 863 O O . SER A 1 105 ? 25.191 -4.760 -52.612 1.00 87.88 105 SER A O 1
ATOM 865 N N . TRP A 1 106 ? 24.689 -3.210 -51.076 1.00 88.94 106 TRP A N 1
ATOM 866 C CA . TRP A 1 106 ? 24.027 -2.273 -51.981 1.00 88.94 106 TRP A CA 1
ATOM 867 C C . TRP A 1 106 ? 24.963 -1.192 -52.545 1.00 88.94 106 TRP A C 1
ATOM 869 O O . TRP A 1 106 ? 24.495 -0.295 -53.241 1.00 88.94 106 TRP A O 1
ATOM 879 N N . GLY A 1 107 ? 26.269 -1.265 -52.265 1.00 86.12 107 GLY A N 1
ATOM 880 C CA . GLY A 1 107 ? 27.271 -0.330 -52.784 1.00 86.12 107 GLY A CA 1
ATOM 881 C C . GLY A 1 107 ? 27.398 0.987 -52.010 1.00 86.12 107 GLY A C 1
ATOM 882 O O . GLY A 1 107 ? 28.040 1.911 -52.500 1.00 86.12 107 GLY A O 1
ATOM 883 N N . TRP A 1 108 ? 26.815 1.088 -50.812 1.00 82.69 108 TRP A N 1
ATOM 884 C CA . TRP A 1 108 ? 26.918 2.274 -49.955 1.00 82.69 108 TRP A CA 1
ATOM 885 C C . TRP A 1 108 ? 28.147 2.171 -49.045 1.00 82.69 108 TRP A C 1
ATOM 887 O O . TRP A 1 108 ? 28.457 1.101 -48.513 1.00 82.69 108 TRP A O 1
ATOM 897 N N . THR A 1 109 ? 28.828 3.294 -48.821 1.00 78.12 109 THR A N 1
ATOM 898 C CA . THR A 1 109 ? 29.987 3.399 -47.925 1.00 78.12 109 THR A CA 1
ATOM 899 C C . THR A 1 109 ? 29.644 4.297 -46.744 1.00 78.12 109 THR A C 1
ATOM 901 O O . THR A 1 109 ? 29.053 5.359 -46.938 1.00 78.12 109 THR A O 1
ATOM 904 N N . SER A 1 110 ? 30.014 3.899 -45.525 1.00 70.88 110 SER A N 1
ATOM 905 C CA . SER A 1 110 ? 29.902 4.805 -44.380 1.00 70.88 110 SER A CA 1
ATOM 906 C C . SER A 1 110 ? 30.845 5.996 -44.587 1.00 70.88 110 SER A C 1
ATOM 908 O O . SER A 1 110 ? 31.999 5.765 -44.954 1.00 70.88 110 SER A O 1
ATOM 910 N N . PRO A 1 111 ? 30.379 7.241 -44.394 1.00 72.94 111 PRO A N 1
ATOM 911 C CA . PRO A 1 111 ? 31.260 8.400 -44.380 1.00 72.94 111 PRO A CA 1
ATOM 912 C C . PRO A 1 111 ? 32.250 8.260 -43.219 1.00 72.94 111 PRO A C 1
ATOM 914 O O . PRO A 1 111 ? 31.879 7.808 -42.137 1.00 72.94 111 PRO A O 1
ATOM 917 N N . ASP A 1 112 ? 33.510 8.589 -43.480 1.00 73.50 112 ASP A N 1
ATOM 918 C CA . ASP A 1 112 ? 34.567 8.621 -42.471 1.00 73.50 112 ASP A CA 1
ATOM 919 C C . ASP A 1 112 ? 34.342 9.817 -41.530 1.00 73.50 112 ASP A C 1
ATOM 921 O O . ASP A 1 112 ? 33.896 10.871 -41.991 1.00 73.50 112 ASP A O 1
ATOM 925 N N . ASP A 1 113 ? 34.633 9.676 -40.234 1.00 68.19 113 ASP A N 1
ATOM 926 C CA . ASP A 1 113 ? 34.297 10.687 -39.210 1.00 68.19 113 ASP A CA 1
ATOM 927 C C . ASP A 1 113 ? 35.012 12.038 -39.447 1.00 68.19 113 ASP A C 1
ATOM 929 O O . ASP A 1 113 ? 34.579 13.079 -38.949 1.00 68.19 113 ASP A O 1
ATOM 933 N N . GLU A 1 114 ? 36.073 12.053 -40.261 1.00 67.12 114 GLU A N 1
ATOM 934 C CA . GLU A 1 114 ? 36.796 13.265 -40.672 1.00 67.12 114 GLU A CA 1
ATOM 935 C C . GLU A 1 114 ? 36.228 13.940 -41.940 1.00 67.12 114 GLU A C 1
ATOM 937 O O . GLU A 1 114 ? 36.613 15.063 -42.281 1.00 67.12 114 GLU A O 1
ATOM 942 N N . GLN A 1 115 ? 35.286 13.309 -42.650 1.00 63.12 115 GLN A N 1
ATOM 943 C CA . GLN A 1 115 ? 34.717 13.850 -43.887 1.00 63.12 115 GLN A CA 1
ATOM 944 C C . GLN A 1 115 ? 33.453 14.669 -43.604 1.00 63.12 115 GLN A C 1
ATOM 946 O O . GLN A 1 115 ? 32.349 14.152 -43.443 1.00 63.12 115 GLN A O 1
ATOM 951 N N . THR A 1 116 ? 33.599 15.996 -43.596 1.00 64.31 116 THR A N 1
ATOM 952 C CA . THR A 1 116 ? 32.450 16.910 -43.522 1.00 64.31 116 THR A CA 1
ATOM 953 C C . THR A 1 116 ? 31.648 16.838 -44.823 1.00 64.31 116 THR A C 1
ATOM 955 O O . THR A 1 116 ? 32.088 17.321 -45.867 1.00 64.31 116 THR A O 1
ATOM 958 N N . ILE A 1 117 ? 30.452 16.250 -44.767 1.00 68.38 117 ILE A N 1
ATOM 959 C CA . ILE A 1 117 ? 29.523 16.205 -45.902 1.00 68.38 117 ILE A CA 1
ATOM 960 C C . ILE A 1 117 ? 29.020 17.628 -46.176 1.00 68.38 117 ILE A C 1
ATOM 962 O O . ILE A 1 117 ? 28.216 18.180 -45.424 1.00 68.38 117 ILE A O 1
ATOM 966 N N . PHE A 1 118 ? 29.485 18.233 -47.269 1.00 69.31 118 PHE A N 1
ATOM 967 C CA . PHE A 1 118 ? 28.993 19.531 -47.720 1.00 69.31 118 PHE A CA 1
ATOM 968 C C . PHE A 1 118 ? 27.677 19.350 -48.484 1.00 69.31 118 PHE A C 1
ATOM 970 O O . PHE A 1 118 ? 27.670 18.906 -49.631 1.00 69.31 118 PHE A O 1
ATOM 977 N N . VAL A 1 119 ? 26.554 19.698 -47.852 1.00 73.25 119 VAL A N 1
ATOM 978 C CA . VAL A 1 119 ? 25.248 19.762 -48.523 1.00 73.25 119 VAL A CA 1
ATOM 979 C C . VAL A 1 119 ? 25.066 21.174 -49.093 1.00 73.25 119 VAL A C 1
ATOM 981 O O . VAL A 1 119 ? 24.923 22.124 -48.317 1.00 73.25 119 VAL A O 1
ATOM 984 N N . PRO A 1 120 ? 25.076 21.365 -50.426 1.00 70.50 120 PRO A N 1
ATOM 985 C CA . PRO A 1 120 ? 24.895 22.685 -51.010 1.00 70.50 120 PRO A CA 1
A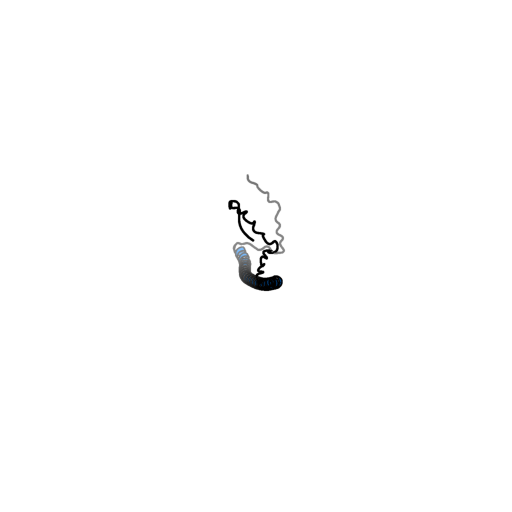TOM 986 C C . PRO A 1 120 ? 23.460 23.186 -50.778 1.00 70.50 120 PRO A C 1
ATOM 988 O O . PRO A 1 120 ? 22.477 22.483 -51.000 1.00 70.50 120 PRO A O 1
ATOM 991 N N . ARG A 1 121 ? 23.332 24.441 -50.335 1.00 73.88 121 ARG A N 1
ATOM 992 C CA . ARG A 1 121 ? 22.065 25.109 -49.967 1.00 73.88 121 ARG A CA 1
ATOM 993 C C . ARG A 1 121 ? 21.162 25.463 -51.166 1.00 73.88 121 ARG A C 1
ATOM 995 O O . ARG A 1 121 ? 20.248 26.266 -51.020 1.00 73.88 121 ARG A O 1
ATOM 1002 N N . ASN A 1 122 ? 21.413 24.944 -52.364 1.00 67.69 122 ASN A N 1
ATOM 1003 C CA . ASN A 1 122 ? 20.665 25.300 -53.573 1.00 67.69 122 ASN A CA 1
ATOM 1004 C C . ASN A 1 122 ? 19.752 24.165 -54.054 1.00 67.69 122 ASN A C 1
ATOM 1006 O O . ASN A 1 122 ? 19.702 23.851 -55.238 1.00 67.69 122 ASN A O 1
ATOM 1010 N N . VAL A 1 123 ? 18.964 23.591 -53.148 1.00 61.50 123 VAL A N 1
ATOM 1011 C CA . VAL A 1 123 ? 17.725 22.926 -53.558 1.00 61.50 123 VAL A CA 1
ATOM 1012 C C . VAL A 1 123 ? 16.684 24.011 -53.811 1.00 61.50 123 VAL A C 1
ATOM 1014 O O . VAL A 1 123 ? 16.031 24.511 -52.897 1.00 61.50 123 VAL A O 1
ATOM 1017 N N . ALA A 1 124 ? 16.587 24.432 -55.072 1.00 55.69 124 ALA A N 1
ATOM 1018 C CA . ALA A 1 124 ? 15.416 25.140 -55.554 1.00 55.69 124 ALA A CA 1
ATOM 1019 C C . ALA A 1 124 ? 14.217 24.210 -55.334 1.00 55.69 124 ALA A C 1
ATOM 1021 O O . ALA A 1 124 ? 14.129 23.148 -55.945 1.00 55.69 124 ALA A O 1
ATOM 1022 N N . TYR A 1 125 ? 13.329 24.574 -54.413 1.00 56.75 125 TYR A N 1
ATOM 1023 C CA . TYR A 1 125 ? 12.043 23.910 -54.272 1.00 56.75 125 TYR A CA 1
ATOM 1024 C C . TYR A 1 125 ? 11.248 24.191 -55.548 1.00 56.75 125 TYR A C 1
ATOM 1026 O O . TYR A 1 125 ? 10.637 25.254 -55.687 1.00 56.75 125 TYR A O 1
ATOM 1034 N N . THR A 1 126 ? 11.294 23.269 -56.507 1.00 55.09 126 THR A N 1
ATOM 1035 C CA . THR A 1 126 ? 10.365 23.255 -57.635 1.00 55.09 126 THR A CA 1
ATOM 1036 C C . THR A 1 126 ? 9.000 22.880 -57.068 1.00 55.09 126 THR A C 1
ATOM 1038 O O . THR A 1 126 ? 8.650 21.711 -56.951 1.00 55.09 126 THR A O 1
ATOM 1041 N N . ASN A 1 127 ? 8.255 23.890 -56.621 1.00 54.38 127 ASN A N 1
ATOM 1042 C CA . ASN A 1 127 ? 6.836 23.754 -56.335 1.00 54.38 127 ASN A CA 1
ATOM 1043 C C . ASN A 1 127 ? 6.122 23.632 -57.687 1.00 54.38 127 ASN A C 1
ATOM 1045 O O . ASN A 1 127 ? 5.739 24.645 -58.276 1.00 54.38 127 ASN A O 1
ATOM 1049 N N . GLU A 1 128 ? 5.998 22.413 -58.208 1.00 49.19 128 GLU A N 1
ATOM 1050 C CA . GLU A 1 128 ? 5.023 22.139 -59.261 1.00 49.19 128 GLU A CA 1
ATOM 1051 C C . GLU A 1 128 ? 3.621 22.243 -58.644 1.00 49.19 128 GLU A C 1
ATOM 1053 O O . GLU A 1 128 ? 3.306 21.588 -57.649 1.00 49.19 128 GLU A O 1
ATOM 1058 N N . LYS A 1 129 ? 2.843 23.180 -59.193 1.00 45.00 129 LYS A N 1
ATOM 1059 C CA . LYS A 1 129 ? 1.418 23.391 -58.927 1.00 45.00 129 LYS A CA 1
ATOM 1060 C C . LYS A 1 129 ? 0.578 22.348 -59.644 1.00 45.00 129 LYS A C 1
ATOM 1062 O O . LYS A 1 129 ? 0.935 22.027 -60.798 1.00 45.00 129 LYS A O 1
#

Organism: Paenibacillus durus (NCBI:txid44251)

Secondary structure (DSSP, 8-state):
-------------------TT---------PPPSS-HHHHHHHHHHHHHHHHHHHHHHHHHHHHHHHHHHHHHHHHHHHHHHHHHHHHHHHHHHHHHHHHHHHHHTT--PPPTT------S--------

Foldseek 3Di:
DDDDDDDPPDPPPPDPPPPPPDDDDDPPPDDDDPDDPVVVVVVVVVVVVVVVVVVVVVVVVVVVVVVVVVVVVVVVVVVVVVVVVVVVVVVVVVCVVVVQVVCVVVVHDDDDPPDDDDDDPPPPPPPDD

Radius of gyration: 56.67 Å; chains: 1; bounding box: 133×33×138 Å